Protein AF-A0A0S3T7F3-F1 (afdb_monomer)

Foldseek 3Di:
DVVLVPDQKDWDADPVCWTWFQDPVNQWIDTDNDCPDQRRIWGWDDDPPDPDIWTAGPVRDTQDQDPDPDDDDDDDDDDDDDRTRGD

pLDDT: mean 77.42, std 21.48, range [32.38, 96.25]

Structure (mmCIF, N/CA/C/O backbone):
data_AF-A0A0S3T7F3-F1
#
_entry.id   AF-A0A0S3T7F3-F1
#
loop_
_atom_site.group_PDB
_atom_site.id
_atom_site.type_symbol
_atom_site.label_atom_id
_atom_site.label_alt_id
_atom_site.label_comp_id
_atom_site.label_asym_id
_atom_site.label_entity_id
_atom_site.label_seq_id
_atom_site.pdbx_PDB_ins_code
_atom_site.Cartn_x
_atom_site.Cartn_y
_atom_site.Cartn_z
_atom_site.occupancy
_atom_site.B_iso_or_equiv
_atom_site.auth_seq_id
_atom_site.auth_comp_id
_atom_site.auth_asym_id
_atom_site.auth_atom_id
_atom_site.pdbx_PDB_model_num
ATOM 1 N N . MET A 1 1 ? -17.868 2.056 4.036 1.00 58.41 1 MET A N 1
ATOM 2 C CA . MET A 1 1 ? -16.669 1.902 4.891 1.00 58.41 1 MET A CA 1
ATOM 3 C C . MET A 1 1 ? -16.596 0.563 5.629 1.00 58.41 1 MET A C 1
ATOM 5 O O . MET A 1 1 ? -15.525 0.231 6.116 1.00 58.41 1 MET A O 1
ATOM 9 N N . GLU A 1 2 ? -17.655 -0.255 5.664 1.00 63.47 2 GLU A N 1
ATOM 10 C CA . GLU A 1 2 ? -17.647 -1.541 6.394 1.00 63.47 2 GLU A CA 1
ATOM 11 C C . GLU A 1 2 ? -16.612 -2.562 5.890 1.00 63.47 2 GLU A C 1
ATOM 13 O O . GLU A 1 2 ? -16.079 -3.344 6.672 1.00 63.47 2 GLU A O 1
ATOM 18 N N . PHE A 1 3 ? -16.264 -2.538 4.598 1.00 65.88 3 PHE A N 1
ATOM 19 C CA . PHE A 1 3 ? -15.247 -3.437 4.036 1.00 65.88 3 PHE A CA 1
ATOM 20 C C . PHE A 1 3 ? -13.876 -3.272 4.718 1.00 65.88 3 PHE A C 1
ATOM 22 O O . PHE A 1 3 ? -13.196 -4.250 5.022 1.00 65.88 3 PHE A O 1
ATOM 29 N N . PHE A 1 4 ? -13.507 -2.028 5.025 1.00 67.31 4 PHE A N 1
ATOM 30 C CA . PHE A 1 4 ? -12.249 -1.684 5.685 1.00 67.31 4 PHE A CA 1
ATOM 31 C C . PHE A 1 4 ? -12.259 -1.980 7.188 1.00 67.31 4 PHE A C 1
ATOM 33 O O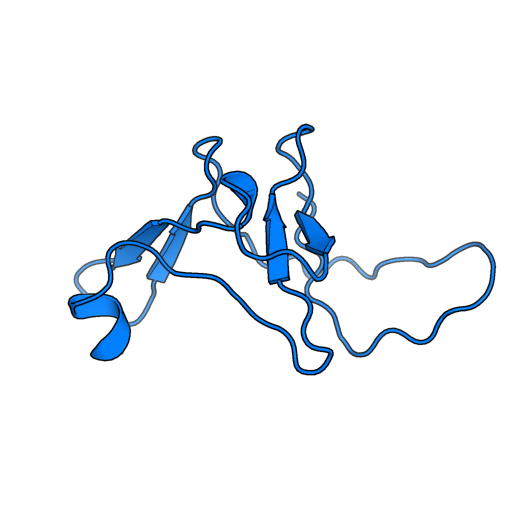 . PHE A 1 4 ? -11.201 -2.157 7.773 1.00 67.31 4 PHE A O 1
ATOM 40 N N . GLN A 1 5 ? -13.437 -2.110 7.808 1.00 66.62 5 GLN A N 1
ATOM 41 C CA . GLN A 1 5 ? -13.542 -2.506 9.218 1.00 66.62 5 GLN A CA 1
ATOM 42 C C . GLN A 1 5 ? -13.133 -3.966 9.444 1.00 66.62 5 GLN A C 1
ATOM 44 O O . GLN A 1 5 ? -12.680 -4.320 10.528 1.00 66.62 5 GLN A O 1
ATOM 49 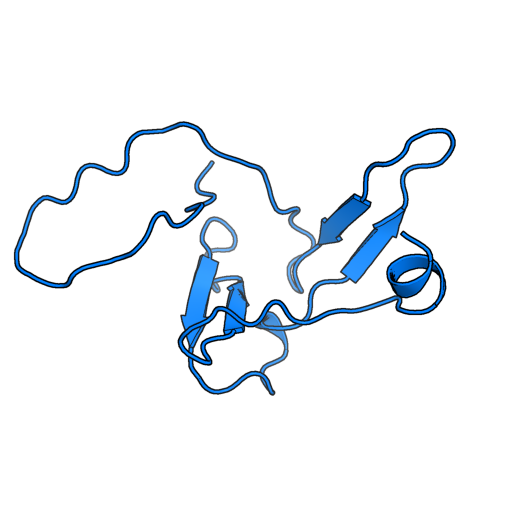N N . LYS A 1 6 ? -13.266 -4.819 8.420 1.00 71.44 6 LYS A N 1
ATOM 50 C CA . LYS A 1 6 ? -12.865 -6.234 8.490 1.00 71.44 6 LYS A CA 1
ATOM 51 C C . LYS A 1 6 ? -11.455 -6.476 7.949 1.00 71.44 6 LYS A C 1
ATOM 53 O O . LYS A 1 6 ? -10.793 -7.423 8.370 1.00 71.44 6 LYS A O 1
ATOM 58 N N . ALA A 1 7 ? -10.990 -5.645 7.016 1.00 77.88 7 ALA A N 1
ATOM 59 C CA . ALA A 1 7 ? -9.709 -5.820 6.345 1.00 77.88 7 ALA A CA 1
ATOM 60 C C . ALA A 1 7 ? -8.621 -4.915 6.943 1.00 77.88 7 ALA A C 1
ATOM 62 O O . ALA A 1 7 ? -8.603 -3.715 6.695 1.00 77.88 7 ALA A O 1
ATOM 63 N N . LYS A 1 8 ? -7.653 -5.513 7.652 1.00 88.75 8 LYS A N 1
ATOM 64 C CA . LYS A 1 8 ? -6.460 -4.801 8.157 1.00 88.75 8 LYS A CA 1
ATOM 65 C C . LYS A 1 8 ? -5.488 -4.383 7.049 1.00 88.75 8 LYS A C 1
ATOM 67 O O . LYS A 1 8 ? -4.698 -3.469 7.233 1.00 88.75 8 LYS A O 1
ATOM 72 N N . VAL A 1 9 ? -5.518 -5.074 5.908 1.00 93.25 9 VAL A N 1
ATOM 73 C CA . VAL A 1 9 ? -4.598 -4.854 4.785 1.00 93.25 9 VAL A CA 1
ATOM 74 C C . VAL A 1 9 ? -5.361 -4.940 3.472 1.00 93.25 9 VAL A C 1
ATOM 76 O O . VAL A 1 9 ? -6.134 -5.876 3.259 1.00 93.25 9 VAL A O 1
ATOM 79 N N . VAL A 1 10 ? -5.095 -4.004 2.566 1.00 93.88 10 VAL A N 1
ATOM 80 C CA . VAL A 1 10 ? -5.662 -3.972 1.215 1.00 93.88 10 VAL A CA 1
ATOM 81 C C . VAL A 1 10 ? -4.589 -3.875 0.139 1.00 93.88 10 VAL A C 1
ATOM 83 O O . VAL A 1 10 ? -3.420 -3.595 0.397 1.00 93.88 10 VAL A O 1
ATOM 86 N N . ARG A 1 11 ? -5.012 -4.118 -1.103 1.00 94.88 11 ARG A N 1
ATOM 87 C CA . ARG A 1 11 ? -4.241 -3.834 -2.312 1.00 94.88 11 ARG A CA 1
ATOM 88 C C . ARG A 1 11 ? -5.094 -2.980 -3.231 1.00 94.88 11 ARG A C 1
ATOM 90 O O . ARG A 1 11 ? -6.250 -3.316 -3.483 1.00 94.88 11 ARG A O 1
ATOM 97 N N . LEU A 1 12 ? -4.52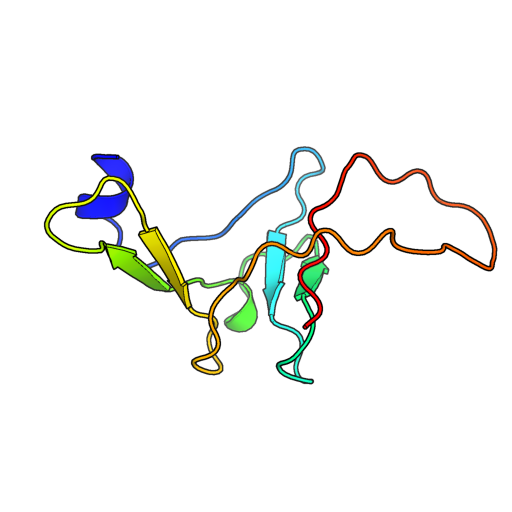3 -1.902 -3.748 1.00 92.94 12 LEU A N 1
ATOM 98 C CA . LEU A 1 12 ? -5.232 -0.984 -4.632 1.00 92.94 12 LEU A CA 1
ATOM 99 C C . LEU A 1 12 ? -4.976 -1.388 -6.082 1.00 92.94 12 LEU A C 1
ATOM 101 O O . LEU A 1 12 ? -3.860 -1.225 -6.570 1.00 92.94 12 LEU A O 1
ATOM 105 N N . ARG A 1 13 ? -5.994 -1.923 -6.762 1.00 94.12 13 ARG A N 1
ATOM 106 C CA . ARG A 1 13 ? -5.940 -2.276 -8.189 1.00 94.12 13 ARG A CA 1
ATOM 107 C C . ARG A 1 13 ? -6.606 -1.177 -9.012 1.00 94.12 13 ARG A C 1
ATOM 109 O O . ARG A 1 13 ? -7.741 -0.794 -8.753 1.00 94.12 13 ARG A O 1
ATOM 116 N N . SER A 1 14 ?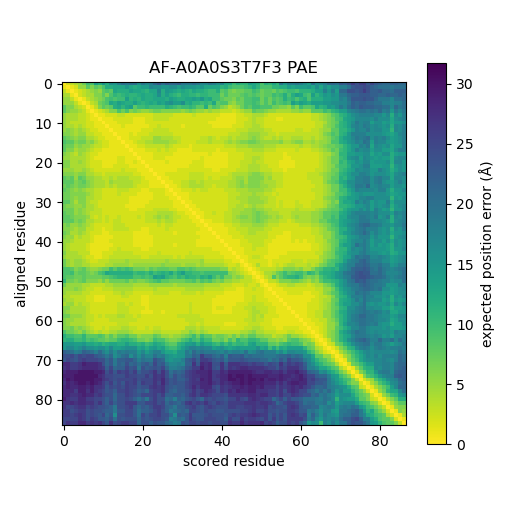 -5.885 -0.674 -10.002 1.00 89.44 14 SER A N 1
ATOM 117 C CA . SER A 1 14 ? -6.404 0.260 -11.001 1.00 89.44 14 SER A CA 1
ATOM 118 C C . SER A 1 14 ? -7.242 -0.457 -12.060 1.00 89.44 14 SER A C 1
ATOM 120 O O . SER A 1 14 ? -7.146 -1.671 -12.223 1.00 89.44 14 SER A O 1
ATOM 122 N N . TYR A 1 15 ? -7.986 0.315 -12.853 1.00 91.69 15 TYR A N 1
ATOM 123 C CA . TYR A 1 15 ? -8.750 -0.197 -13.996 1.00 91.69 15 TYR A CA 1
ATOM 124 C C . TYR A 1 15 ? -7.896 -0.972 -15.020 1.00 91.69 15 TYR A C 1
ATOM 126 O O . TYR A 1 15 ? -8.390 -1.858 -15.701 1.00 91.69 15 TYR A O 1
ATOM 134 N N . HIS A 1 16 ? -6.598 -0.668 -15.123 1.00 92.31 16 HIS A N 1
ATOM 135 C CA . HIS A 1 16 ? -5.674 -1.344 -16.043 1.00 92.31 16 HIS A CA 1
ATOM 136 C C . HIS A 1 16 ? -4.997 -2.580 -15.440 1.00 92.31 16 HIS A C 1
ATOM 138 O O . HIS A 1 16 ? -3.909 -2.957 -15.880 1.00 92.31 16 HIS A O 1
ATOM 144 N N . ASP A 1 17 ? -5.589 -3.156 -14.394 1.00 91.06 17 ASP A N 1
ATOM 145 C CA . ASP A 1 17 ? -5.080 -4.342 -13.703 1.00 91.06 17 ASP A CA 1
ATOM 146 C C . ASP A 1 17 ? -3.660 -4.185 -13.155 1.00 91.06 17 ASP A C 1
ATOM 148 O O . ASP A 1 17 ? -2.908 -5.148 -13.017 1.00 91.06 17 ASP A O 1
ATOM 152 N N . LYS A 1 18 ? -3.292 -2.943 -12.826 1.00 93.25 18 LYS A N 1
ATOM 153 C CA . LYS A 1 18 ? -2.053 -2.635 -12.115 1.00 93.25 18 LYS A CA 1
ATOM 154 C C . LYS A 1 18 ? -2.345 -2.312 -10.666 1.00 93.25 18 LYS A C 1
ATOM 156 O O . LYS A 1 18 ? -3.260 -1.534 -10.386 1.00 93.25 18 LYS A O 1
ATOM 161 N N . TYR A 1 19 ? -1.542 -2.865 -9.781 1.00 94.56 19 TYR A N 1
ATOM 162 C CA . TYR A 1 19 ? -1.545 -2.596 -8.358 1.00 94.56 19 TYR A CA 1
ATOM 163 C C . TYR A 1 19 ? -0.694 -1.367 -8.046 1.00 94.56 19 TYR A C 1
ATOM 165 O O . TYR A 1 19 ? 0.260 -1.086 -8.764 1.00 94.56 19 TYR A O 1
ATOM 173 N N . MET A 1 20 ? -1.050 -0.624 -7.000 1.00 94.56 20 MET A N 1
ATOM 174 C CA . MET A 1 20 ? -0.224 0.453 -6.448 1.00 94.56 20 MET A CA 1
ATOM 175 C C . MET A 1 20 ? 0.789 -0.125 -5.460 1.00 94.56 20 MET A C 1
ATOM 177 O O . MET A 1 20 ? 0.396 -0.804 -4.508 1.00 94.56 20 MET A O 1
ATOM 181 N N . LEU A 1 21 ? 2.071 0.143 -5.697 1.00 94.88 21 LEU A N 1
ATOM 182 C CA . LEU A 1 21 ? 3.193 -0.346 -4.903 1.00 94.88 21 LEU A CA 1
ATOM 183 C C . LEU A 1 21 ? 3.947 0.837 -4.298 1.00 94.88 21 LEU A C 1
ATOM 185 O O . LEU A 1 21 ? 4.132 1.853 -4.968 1.00 94.88 21 LEU A O 1
ATOM 189 N N . ALA A 1 22 ? 4.398 0.687 -3.056 1.00 93.88 22 ALA A N 1
ATOM 190 C CA . ALA A 1 22 ? 5.350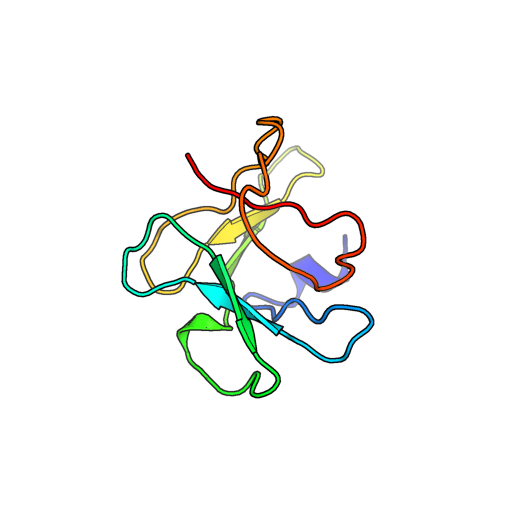 1.606 -2.447 1.00 93.88 22 ALA A CA 1
ATOM 191 C C . ALA A 1 22 ? 6.744 1.398 -3.058 1.00 93.88 22 ALA A C 1
ATOM 193 O O . ALA A 1 22 ? 7.213 0.262 -3.175 1.00 93.88 22 ALA A O 1
ATOM 194 N N . ASP A 1 23 ? 7.385 2.490 -3.460 1.00 92.94 23 ASP A N 1
ATOM 195 C CA . ASP A 1 23 ? 8.746 2.468 -3.983 1.00 92.94 23 ASP A CA 1
ATOM 1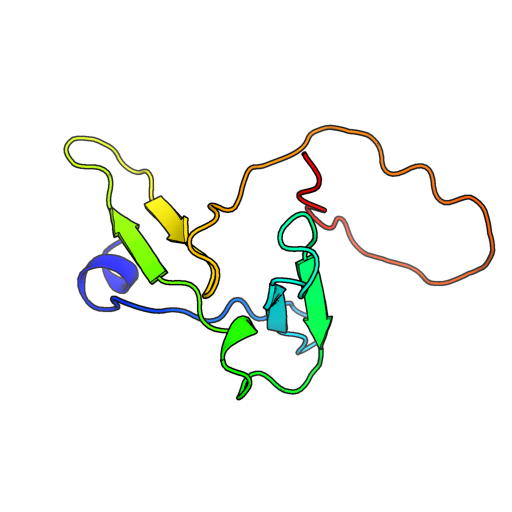96 C C . ASP A 1 23 ? 9.762 2.278 -2.849 1.00 92.94 23 ASP A C 1
ATOM 198 O O . ASP A 1 23 ? 9.534 2.694 -1.711 1.00 92.94 23 ASP A O 1
ATOM 202 N N . GLU A 1 24 ? 10.893 1.655 -3.160 1.00 91.00 24 GLU A N 1
ATOM 203 C CA . GLU A 1 24 ? 11.985 1.433 -2.211 1.00 91.00 24 GLU A CA 1
ATOM 204 C C . GLU A 1 24 ? 12.604 2.747 -1.721 1.00 91.00 24 GLU A C 1
ATOM 206 O O . GLU A 1 24 ? 13.137 2.795 -0.612 1.00 91.00 24 GLU A O 1
ATOM 211 N N . ASN A 1 25 ? 12.470 3.831 -2.494 1.00 89.25 25 ASN A N 1
ATOM 212 C CA . ASN A 1 25 ? 12.860 5.172 -2.061 1.00 89.25 25 ASN A CA 1
ATOM 213 C C . ASN A 1 25 ? 11.953 5.767 -0.965 1.00 89.25 25 ASN A C 1
ATOM 215 O O . ASN A 1 25 ? 12.272 6.827 -0.441 1.00 89.25 25 ASN A O 1
ATOM 219 N N . GLN A 1 26 ? 10.851 5.097 -0.599 1.00 88.44 26 GLN A N 1
ATOM 220 C CA . GLN A 1 26 ? 9.904 5.474 0.466 1.00 88.44 26 GLN A CA 1
ATOM 221 C C . GLN A 1 26 ? 9.165 6.809 0.275 1.00 88.44 26 GLN A C 1
ATOM 223 O O . GLN A 1 26 ? 8.353 7.182 1.123 1.00 88.44 26 GLN A O 1
ATOM 228 N N . GLU A 1 27 ? 9.423 7.517 -0.819 1.00 86.94 27 GLU A N 1
ATOM 229 C CA . GLU A 1 27 ? 8.816 8.809 -1.155 1.00 86.94 27 GLU A CA 1
ATOM 230 C C . GLU A 1 27 ? 7.803 8.677 -2.291 1.00 86.94 27 GLU A C 1
ATOM 232 O O . GLU A 1 27 ? 6.897 9.495 -2.425 1.00 86.94 27 GLU A O 1
ATOM 237 N N . ASN A 1 28 ? 7.956 7.638 -3.112 1.00 86.94 28 ASN A N 1
ATOM 238 C CA . ASN A 1 28 ? 7.187 7.432 -4.322 1.00 86.94 28 ASN A CA 1
ATOM 239 C C . ASN A 1 28 ? 6.288 6.203 -4.245 1.00 86.94 28 ASN A C 1
ATOM 241 O O . ASN A 1 28 ? 6.473 5.272 -3.457 1.00 86.94 28 ASN A O 1
ATOM 245 N N . VAL A 1 29 ? 5.341 6.178 -5.176 1.00 90.81 29 VAL A N 1
ATOM 246 C CA . VAL A 1 29 ? 4.583 4.985 -5.525 1.00 90.81 29 VAL A CA 1
ATOM 247 C C . VAL A 1 29 ? 4.706 4.711 -7.012 1.00 90.81 29 VAL A C 1
ATOM 249 O O . VAL A 1 29 ? 4.740 5.625 -7.836 1.00 90.81 29 VAL A O 1
ATOM 252 N N . PHE A 1 30 ? 4.703 3.438 -7.372 1.00 89.25 30 PHE A N 1
ATOM 253 C CA . PHE A 1 30 ? 4.652 3.010 -8.762 1.00 89.25 30 PHE A CA 1
ATOM 254 C C . PHE A 1 30 ? 3.539 1.984 -8.960 1.00 89.25 30 PHE A C 1
ATOM 256 O O . PHE A 1 30 ? 2.783 1.652 -8.044 1.00 89.25 30 PHE A O 1
ATOM 263 N N . GLN A 1 31 ? 3.363 1.536 -10.202 1.00 92.62 31 GLN A N 1
ATOM 264 C CA . GLN A 1 31 ? 2.319 0.581 -10.539 1.00 92.62 31 GLN A CA 1
ATOM 265 C C . GLN A 1 31 ? 2.848 -0.600 -11.334 1.00 92.62 31 GLN A C 1
ATOM 267 O O . GLN A 1 31 ? 3.437 -0.409 -12.398 1.00 92.62 31 GLN A O 1
ATOM 272 N N . ASP A 1 32 ? 2.514 -1.803 -10.876 1.00 91.75 32 ASP A N 1
ATOM 273 C CA . ASP A 1 32 ? 2.915 -3.068 -11.489 1.00 91.75 32 ASP A CA 1
ATOM 274 C C . ASP A 1 32 ? 1.735 -4.048 -11.581 1.00 91.75 32 ASP A C 1
ATOM 276 O O . ASP A 1 32 ? 0.741 -3.908 -10.873 1.00 91.75 32 ASP A O 1
ATOM 280 N N . ARG A 1 33 ? 1.801 -5.034 -12.480 1.00 94.38 33 ARG A N 1
ATOM 281 C CA . ARG A 1 33 ? 0.745 -6.053 -12.620 1.00 94.38 33 ARG A CA 1
ATOM 282 C C . ARG A 1 33 ? 0.800 -7.116 -11.526 1.00 94.38 33 ARG A C 1
ATOM 284 O O . ARG A 1 33 ? -0.225 -7.711 -11.204 1.00 94.38 33 ARG A O 1
ATOM 291 N N . ASN A 1 34 ? 1.970 -7.363 -10.950 1.00 92.06 34 ASN A N 1
ATOM 292 C CA . ASN A 1 34 ? 2.139 -8.331 -9.887 1.00 92.06 34 ASN A CA 1
ATOM 293 C C . ASN A 1 34 ? 1.749 -7.706 -8.538 1.00 92.06 34 ASN A C 1
ATOM 295 O O . ASN A 1 34 ? 2.496 -6.955 -7.920 1.00 92.06 34 ASN A O 1
ATOM 299 N N . GLY A 1 35 ? 0.548 -8.031 -8.065 1.00 90.62 35 GLY A N 1
ATOM 300 C CA . GLY A 1 35 ? 0.057 -7.600 -6.754 1.00 90.62 35 GLY A CA 1
ATOM 301 C C . GLY A 1 35 ? 0.576 -8.436 -5.582 1.00 90.62 35 GLY A C 1
ATOM 302 O O . GLY A 1 35 ? 0.252 -8.134 -4.435 1.00 90.62 35 GLY A O 1
ATOM 303 N N . CYS A 1 36 ? 1.341 -9.505 -5.821 1.00 93.62 36 CYS A N 1
ATOM 304 C CA . CYS A 1 36 ? 1.790 -10.404 -4.757 1.00 93.62 36 CYS A CA 1
ATOM 305 C C . CYS A 1 36 ? 2.952 -9.834 -3.935 1.00 93.62 36 CYS A C 1
ATOM 307 O O . CYS A 1 36 ? 3.210 -10.348 -2.845 1.00 93.62 36 CYS A O 1
ATOM 309 N N . TYR A 1 37 ? 3.607 -8.768 -4.403 1.00 94.00 37 TYR A N 1
ATOM 310 C CA . TYR A 1 37 ? 4.699 -8.141 -3.668 1.00 94.00 37 TYR A CA 1
ATOM 311 C C . TYR A 1 37 ? 4.260 -7.611 -2.299 1.00 94.00 37 TYR A C 1
ATOM 313 O O . TYR A 1 37 ? 3.109 -7.220 -2.080 1.00 94.00 37 TYR A O 1
ATOM 321 N N . ASN A 1 38 ? 5.207 -7.572 -1.362 1.00 94.56 38 ASN A N 1
ATOM 322 C CA . ASN A 1 38 ? 4.955 -7.035 -0.027 1.00 94.56 38 ASN A CA 1
ATOM 323 C C . ASN A 1 38 ? 4.692 -5.528 -0.055 1.00 94.56 38 ASN A C 1
ATOM 325 O O . ASN A 1 38 ? 3.812 -5.068 0.664 1.00 94.56 38 ASN A O 1
ATOM 329 N N . ASN A 1 39 ? 5.363 -4.784 -0.933 1.00 95.62 39 ASN A N 1
ATOM 330 C CA . ASN A 1 39 ? 5.138 -3.350 -1.119 1.00 95.62 39 ASN A CA 1
ATOM 331 C C . ASN A 1 39 ? 3.835 -3.007 -1.861 1.00 95.62 39 ASN A C 1
ATOM 333 O O . ASN A 1 39 ? 3.497 -1.833 -1.965 1.00 95.62 39 ASN A O 1
ATOM 337 N N . ALA A 1 40 ? 3.067 -4.002 -2.322 1.00 96.25 40 ALA A N 1
ATOM 338 C CA . ALA A 1 40 ? 1.695 -3.809 -2.800 1.00 96.25 40 ALA A CA 1
ATOM 339 C C . ALA A 1 40 ? 0.651 -3.828 -1.664 1.00 96.25 40 ALA A C 1
ATOM 341 O O . ALA A 1 40 ? -0.528 -3.557 -1.910 1.00 96.25 40 ALA A O 1
ATOM 342 N N . LYS A 1 41 ? 1.049 -4.207 -0.439 1.00 96.06 41 LYS A N 1
ATOM 343 C CA . LYS A 1 41 ? 0.177 -4.273 0.740 1.00 96.06 41 LYS A CA 1
ATOM 344 C C . LYS A 1 41 ? 0.119 -2.909 1.423 1.00 96.06 41 LYS A C 1
ATOM 346 O O . LYS A 1 41 ? 1.153 -2.344 1.770 1.00 96.06 41 LYS A O 1
ATOM 351 N N . TRP A 1 42 ? -1.100 -2.445 1.668 1.00 95.62 42 TRP A N 1
ATOM 352 C CA . TRP A 1 42 ? -1.384 -1.204 2.376 1.00 95.62 42 TRP A CA 1
ATOM 353 C C . TRP A 1 42 ? -2.174 -1.522 3.636 1.00 95.62 42 TRP A C 1
ATOM 355 O O . TRP A 1 42 ? -3.283 -2.052 3.550 1.00 95.62 42 TRP A O 1
ATOM 365 N N . GLU A 1 43 ? -1.593 -1.245 4.796 1.00 95.50 43 GLU A N 1
ATOM 366 C CA . GLU A 1 43 ? -2.284 -1.364 6.076 1.00 95.50 43 GLU A CA 1
ATOM 367 C C . GLU A 1 43 ? -3.327 -0.254 6.195 1.00 95.50 43 GLU A C 1
ATOM 369 O O . GLU A 1 43 ? -3.079 0.892 5.816 1.00 95.50 43 GLU A O 1
ATOM 374 N N . VAL A 1 44 ? -4.515 -0.621 6.666 1.00 93.44 44 VAL A N 1
ATOM 375 C CA . VAL A 1 44 ? -5.648 0.286 6.802 1.00 93.44 44 VAL A CA 1
ATOM 376 C C . VAL A 1 44 ? -5.769 0.698 8.257 1.00 93.44 44 VAL A C 1
ATOM 378 O O . VAL A 1 44 ? -6.057 -0.128 9.120 1.00 93.44 44 VAL A O 1
ATOM 381 N N . GLU A 1 45 ? -5.615 1.989 8.512 1.00 91.44 45 GLU A N 1
ATOM 382 C CA . GLU A 1 45 ? -5.878 2.586 9.815 1.00 91.44 45 GLU A CA 1
ATOM 383 C C . GLU A 1 45 ? -7.161 3.415 9.726 1.00 91.44 45 GLU A C 1
ATOM 385 O O . GLU A 1 45 ? -7.259 4.359 8.937 1.00 91.44 45 GLU A O 1
ATOM 390 N N . ILE A 1 46 ? -8.168 3.051 10.519 1.00 88.56 46 ILE A N 1
ATOM 391 C CA . ILE A 1 46 ? -9.423 3.801 10.610 1.00 88.56 46 ILE A CA 1
ATOM 392 C C . ILE A 1 46 ? -9.225 4.912 11.635 1.00 88.56 46 ILE A C 1
ATOM 394 O O . ILE A 1 46 ? -8.823 4.648 12.765 1.00 88.56 46 ILE A O 1
ATOM 398 N N . ILE A 1 47 ? -9.515 6.152 11.249 1.00 87.25 47 ILE A N 1
ATOM 399 C CA . ILE A 1 47 ? -9.461 7.275 12.180 1.00 87.25 47 ILE A CA 1
ATOM 400 C C . ILE A 1 47 ? -10.791 7.329 12.934 1.00 87.25 47 ILE A C 1
ATOM 402 O O . ILE A 1 47 ? -11.827 7.648 12.344 1.00 87.25 47 ILE A O 1
ATOM 406 N N . GLU A 1 48 ? -10.747 7.032 14.234 1.00 84.56 48 GLU A N 1
ATOM 407 C CA . GLU A 1 48 ? -11.905 7.105 15.129 1.00 84.56 48 GLU A CA 1
ATOM 408 C C . GLU A 1 48 ? -12.587 8.477 15.059 1.00 84.56 48 GLU A C 1
ATOM 410 O O . GLU A 1 48 ? -11.939 9.510 14.886 1.00 84.56 48 GLU A O 1
ATOM 415 N N . ASN A 1 49 ? -13.915 8.485 15.192 1.00 83.19 49 ASN A N 1
ATOM 416 C CA . ASN A 1 49 ? -14.748 9.691 15.118 1.00 83.19 49 ASN A CA 1
ATOM 417 C C . ASN A 1 49 ? -14.686 10.430 13.769 1.00 83.19 49 ASN A C 1
ATOM 419 O O . ASN A 1 49 ? -15.041 11.604 13.678 1.00 83.19 49 ASN A O 1
ATOM 423 N N . SER A 1 50 ? -14.266 9.746 12.701 1.00 81.38 50 SER A N 1
ATOM 424 C CA . SER A 1 50 ? -14.276 10.290 11.348 1.00 81.38 50 SER A CA 1
ATOM 425 C C . SER A 1 50 ? -14.606 9.220 10.301 1.00 81.38 50 SER A C 1
ATOM 427 O O . SER A 1 50 ? -14.540 8.023 10.567 1.00 81.38 50 SER A O 1
ATOM 429 N N . ASN A 1 51 ? -14.930 9.652 9.081 1.00 82.56 51 ASN A N 1
ATOM 430 C CA . ASN A 1 51 ? -15.128 8.761 7.932 1.00 82.56 51 ASN A CA 1
ATOM 431 C C . ASN A 1 51 ? -13.851 8.601 7.090 1.00 82.56 51 ASN A C 1
ATOM 433 O O . ASN A 1 51 ? -13.931 8.303 5.899 1.00 82.56 51 ASN A O 1
ATOM 437 N N . PHE A 1 52 ? -12.677 8.832 7.681 1.00 85.56 52 PHE A N 1
ATOM 438 C CA . PHE A 1 52 ? -11.396 8.770 6.986 1.00 85.56 52 PHE A CA 1
ATOM 439 C C . PHE A 1 52 ? -10.624 7.499 7.337 1.00 85.56 52 PHE A C 1
ATOM 441 O O . PHE A 1 52 ? -10.677 6.988 8.456 1.00 85.56 52 PHE A O 1
ATOM 448 N N . ILE A 1 53 ? -9.862 7.020 6.357 1.00 89.75 53 ILE A N 1
ATOM 449 C CA . ILE A 1 53 ? -8.869 5.965 6.536 1.00 89.75 53 ILE A CA 1
ATOM 450 C C . ILE A 1 53 ? -7.496 6.501 6.153 1.00 89.75 53 ILE A C 1
ATOM 452 O O . ILE A 1 53 ? -7.375 7.350 5.267 1.00 89.75 53 ILE A O 1
ATOM 456 N N . ARG A 1 54 ? -6.460 5.974 6.793 1.00 91.56 54 ARG A N 1
ATOM 457 C CA . ARG A 1 54 ? -5.076 6.117 6.355 1.00 91.56 54 ARG A CA 1
ATOM 458 C C . ARG A 1 54 ? -4.607 4.793 5.793 1.00 91.56 54 ARG A C 1
ATOM 460 O O . ARG A 1 54 ? -4.969 3.727 6.283 1.00 91.56 54 ARG A O 1
ATOM 467 N N . LEU A 1 55 ? -3.804 4.890 4.747 1.00 93.62 55 LEU A N 1
ATOM 468 C CA . LEU A 1 55 ? -3.171 3.744 4.124 1.00 93.62 55 LEU A CA 1
ATOM 469 C C . LEU A 1 55 ? -1.675 3.842 4.364 1.00 93.62 55 LEU A C 1
ATOM 471 O O . LEU A 1 55 ? -1.045 4.821 3.959 1.00 93.62 55 LEU A O 1
ATOM 475 N N . LYS A 1 56 ? -1.126 2.836 5.032 1.00 94.88 56 LYS A N 1
ATOM 476 C CA . LYS A 1 56 ? 0.277 2.772 5.420 1.00 94.88 56 LYS A CA 1
ATOM 477 C C . LYS A 1 56 ? 1.004 1.724 4.589 1.00 94.88 56 LYS A C 1
ATOM 479 O O . LYS A 1 56 ? 0.549 0.592 4.448 1.00 94.88 56 LYS A O 1
ATOM 484 N N . SER A 1 57 ? 2.117 2.130 3.997 1.00 94.50 57 SER A N 1
ATOM 485 C CA . SER A 1 57 ? 2.999 1.265 3.214 1.00 94.50 57 SER A CA 1
ATOM 486 C C . SER A 1 57 ? 3.745 0.265 4.100 1.00 94.50 57 SER A C 1
ATOM 488 O O . SER A 1 57 ? 3.864 0.446 5.313 1.00 94.50 57 SER A O 1
ATOM 490 N N . CYS A 1 58 ? 4.366 -0.740 3.479 1.00 94.56 58 CYS A N 1
ATOM 491 C CA . CYS A 1 58 ? 5.288 -1.655 4.158 1.00 94.56 58 CYS A CA 1
ATOM 492 C C . CYS A 1 58 ? 6.522 -0.968 4.779 1.00 94.56 58 CYS A C 1
ATOM 494 O O . CYS A 1 58 ? 7.207 -1.588 5.586 1.00 94.56 58 CYS A O 1
ATOM 496 N N . TYR A 1 59 ? 6.799 0.291 4.423 1.00 94.31 59 TYR A N 1
ATOM 497 C CA . TYR A 1 59 ? 7.885 1.103 4.983 1.00 94.31 59 TYR A CA 1
ATOM 498 C C . TYR A 1 59 ? 7.422 2.015 6.131 1.00 94.31 59 TYR A C 1
ATOM 500 O O . TYR A 1 59 ? 8.183 2.846 6.615 1.00 94.31 59 TYR A O 1
ATOM 508 N N . GLY A 1 60 ? 6.158 1.912 6.558 1.00 93.25 60 GLY A N 1
ATOM 509 C CA . GLY A 1 60 ? 5.605 2.728 7.641 1.00 93.25 60 GLY A CA 1
ATOM 510 C C . GLY A 1 60 ? 5.251 4.168 7.251 1.00 93.25 60 GLY A C 1
ATOM 511 O O . GLY A 1 60 ? 4.911 4.962 8.124 1.00 93.25 60 GLY A O 1
ATOM 512 N N . LYS A 1 61 ? 5.303 4.507 5.957 1.00 93.12 61 LYS A N 1
ATOM 513 C CA . LYS A 1 61 ? 4.884 5.809 5.407 1.00 93.12 61 LYS A CA 1
ATOM 514 C C . LYS A 1 61 ? 3.409 5.796 5.013 1.00 93.12 61 LYS A C 1
ATOM 516 O O . LYS A 1 61 ? 2.916 4.758 4.569 1.00 93.12 61 LYS A O 1
ATOM 521 N N . TYR 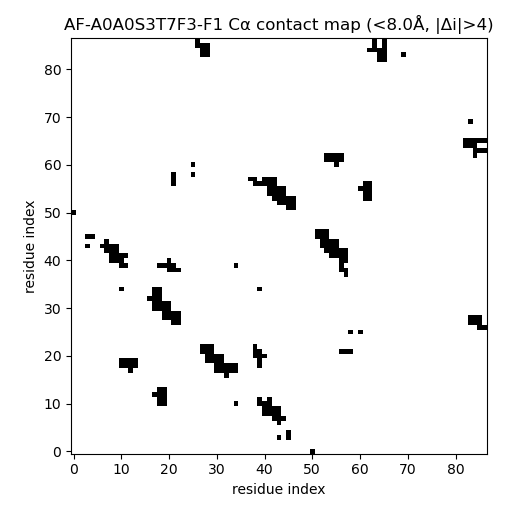A 1 62 ? 2.736 6.939 5.120 1.00 93.12 62 TYR A N 1
ATOM 522 C CA . TYR A 1 62 ? 1.323 7.090 4.764 1.00 93.12 62 TYR A CA 1
ATOM 523 C C . TYR A 1 62 ? 1.142 7.653 3.353 1.00 93.12 62 TYR A C 1
ATOM 525 O O . TYR A 1 62 ? 1.904 8.515 2.931 1.00 93.12 62 TYR A O 1
ATOM 533 N N . LEU A 1 63 ? 0.099 7.204 2.652 1.00 90.94 63 LEU A N 1
ATOM 534 C CA . LEU A 1 63 ? -0.339 7.818 1.395 1.00 90.94 63 LEU A CA 1
ATOM 535 C C . LEU A 1 63 ? -0.949 9.204 1.651 1.00 90.94 63 LEU A C 1
ATOM 537 O O . LEU A 1 63 ? -1.891 9.333 2.435 1.00 90.94 63 LEU A O 1
ATOM 541 N N . THR A 1 64 ? -0.456 10.219 0.944 1.00 86.00 64 THR A N 1
ATOM 542 C CA . THR A 1 64 ? -0.889 11.623 1.044 1.00 86.00 64 THR A CA 1
ATOM 543 C C . THR A 1 64 ? -1.277 12.177 -0.319 1.00 86.00 64 THR A C 1
ATOM 545 O O . THR A 1 64 ? -0.485 12.127 -1.244 1.00 86.00 64 THR A O 1
ATOM 548 N N . ALA A 1 65 ? -2.494 12.705 -0.485 1.00 79.81 65 ALA A N 1
ATOM 549 C CA . ALA A 1 65 ? -2.903 13.307 -1.756 1.00 79.81 65 ALA A CA 1
ATOM 550 C C . ALA A 1 65 ? -2.071 14.563 -2.080 1.00 79.81 65 ALA A C 1
ATOM 552 O O . ALA A 1 65 ? -2.110 15.522 -1.316 1.00 79.81 65 ALA A O 1
ATOM 553 N N . SER A 1 66 ? -1.357 14.573 -3.210 1.00 71.44 66 SER A N 1
ATOM 554 C CA . SER A 1 66 ? -0.610 15.735 -3.699 1.00 71.44 66 SER A CA 1
ATOM 555 C C . SER A 1 66 ? -1.371 16.388 -4.848 1.00 71.44 66 SER A C 1
ATOM 557 O O . SER A 1 66 ? -1.811 15.717 -5.783 1.00 71.44 66 SER A O 1
ATOM 559 N N . ASN A 1 67 ? -1.512 17.712 -4.771 1.00 66.06 67 ASN A N 1
ATOM 560 C CA . ASN A 1 67 ? -2.127 18.542 -5.808 1.00 66.06 67 ASN A CA 1
ATOM 561 C C . ASN A 1 67 ? -1.079 19.117 -6.773 1.00 66.06 67 ASN A C 1
ATOM 563 O O . ASN A 1 67 ? -1.402 19.992 -7.578 1.00 66.06 67 ASN A O 1
ATOM 567 N N . MET A 1 68 ? 0.183 18.680 -6.677 1.00 59.19 68 MET A N 1
ATOM 568 C CA . MET A 1 68 ? 1.231 19.178 -7.558 1.00 59.19 68 MET A CA 1
ATOM 569 C C . MET A 1 68 ? 0.979 18.705 -8.996 1.00 59.19 68 MET A C 1
ATOM 571 O O . MET A 1 68 ? 0.887 17.498 -9.240 1.00 59.19 68 MET A O 1
ATOM 575 N N . PRO A 1 69 ? 0.873 19.628 -9.972 1.00 51.09 69 PRO A N 1
ATOM 576 C CA . PRO A 1 69 ? 0.755 19.247 -11.367 1.00 51.09 69 PRO A CA 1
ATOM 577 C C . PRO A 1 69 ? 2.031 18.515 -11.786 1.00 51.09 69 PRO A C 1
ATOM 579 O O . PRO A 1 69 ? 3.121 19.083 -11.804 1.00 51.09 69 PRO A O 1
ATOM 582 N N . PHE A 1 70 ? 1.899 17.232 -12.119 1.00 53.06 70 PHE A N 1
ATOM 583 C CA . PHE A 1 70 ? 3.006 16.429 -12.622 1.00 53.06 70 PHE A CA 1
ATOM 584 C C . PHE A 1 70 ? 3.396 16.932 -14.022 1.00 53.06 70 PHE A C 1
ATOM 586 O O . PHE A 1 70 ? 2.697 16.673 -15.005 1.00 53.06 70 PHE A O 1
ATOM 593 N N . ILE A 1 71 ? 4.497 17.685 -14.124 1.00 46.66 71 ILE A N 1
ATOM 594 C CA . ILE A 1 71 ? 5.009 18.183 -15.406 1.00 46.66 71 ILE A CA 1
ATOM 595 C C . ILE A 1 71 ? 5.751 17.046 -16.119 1.00 46.66 71 ILE A C 1
ATOM 597 O O . ILE A 1 71 ? 6.929 16.786 -15.885 1.00 46.66 71 ILE A O 1
ATOM 601 N N . LEU A 1 72 ? 5.043 16.370 -17.025 1.00 49.66 72 LEU A N 1
ATOM 602 C CA . LEU A 1 72 ? 5.609 15.425 -17.989 1.00 49.66 72 LEU A CA 1
ATOM 603 C C . LEU A 1 72 ? 6.497 16.172 -18.994 1.00 49.66 72 LEU A C 1
ATOM 605 O O . LEU A 1 72 ? 6.001 16.714 -19.981 1.00 49.66 72 LEU A O 1
ATOM 609 N N . ARG A 1 73 ? 7.819 16.153 -18.805 1.00 37.56 73 ARG A N 1
ATOM 610 C CA . ARG A 1 73 ? 8.768 16.435 -19.893 1.00 37.56 73 ARG A CA 1
ATOM 611 C C . ARG A 1 73 ? 9.309 15.104 -20.420 1.00 37.56 73 ARG A C 1
ATOM 613 O O . ARG A 1 73 ? 10.098 14.458 -19.747 1.00 37.56 73 ARG A O 1
ATOM 620 N N . GLY A 1 74 ? 8.886 14.712 -21.627 1.00 38.53 74 GLY A N 1
ATOM 621 C CA . GLY A 1 74 ? 9.547 13.662 -22.418 1.00 38.53 74 GLY A CA 1
ATOM 622 C C . GLY A 1 74 ? 8.722 12.404 -22.710 1.00 38.53 74 GLY A C 1
ATOM 623 O O . GLY A 1 74 ? 8.700 11.463 -21.930 1.00 38.53 74 GLY A O 1
ATOM 624 N N . THR A 1 75 ? 8.110 12.390 -23.899 1.00 40.31 75 THR A N 1
ATOM 625 C CA . THR A 1 75 ? 7.682 11.223 -24.700 1.00 40.31 75 THR A CA 1
ATOM 626 C C . THR A 1 75 ? 6.721 10.196 -24.082 1.00 40.31 75 THR A C 1
ATOM 628 O O . THR A 1 75 ? 7.110 9.177 -23.524 1.00 40.31 75 THR A O 1
ATOM 631 N N . GLY A 1 76 ? 5.432 10.406 -24.372 1.00 42.34 76 GLY A N 1
ATOM 632 C CA . GLY A 1 76 ? 4.569 9.371 -24.948 1.00 42.34 76 GLY A CA 1
ATOM 633 C C . GLY A 1 76 ? 4.219 8.172 -24.071 1.00 42.34 76 GLY A C 1
ATOM 634 O O . GLY A 1 76 ? 4.731 7.080 -24.289 1.00 42.34 76 GLY A O 1
ATOM 635 N N . LYS A 1 77 ? 3.232 8.342 -23.187 1.00 39.41 77 LYS A N 1
ATOM 636 C CA . LYS A 1 77 ? 2.234 7.310 -22.852 1.00 39.41 77 LYS A CA 1
ATOM 637 C C . LYS A 1 77 ? 1.068 7.970 -22.119 1.00 39.41 77 LYS A C 1
ATOM 639 O O . LYS A 1 77 ? 1.258 8.605 -21.087 1.00 39.41 77 LYS A O 1
ATOM 644 N N . LYS A 1 78 ? -0.138 7.832 -22.683 1.00 38.72 78 LYS A N 1
ATOM 645 C CA . LYS A 1 78 ? -1.406 8.227 -22.051 1.00 38.72 78 LYS A CA 1
ATOM 646 C C . LYS A 1 78 ? -1.455 7.671 -20.625 1.00 38.72 78 LYS A C 1
ATOM 648 O O . LYS A 1 78 ? -1.386 6.456 -20.449 1.00 38.72 78 LYS A O 1
ATOM 653 N N . CYS A 1 79 ? -1.653 8.543 -19.645 1.00 36.09 79 CYS A N 1
ATOM 654 C CA . CYS A 1 79 ? -2.045 8.153 -18.299 1.00 36.09 79 CYS A CA 1
ATOM 655 C C . CYS A 1 79 ? -3.318 8.919 -17.933 1.00 36.09 79 CYS A C 1
ATOM 657 O O . CYS A 1 79 ? -3.331 10.147 -17.927 1.00 36.09 79 CYS A O 1
ATOM 659 N N . LEU A 1 80 ? -4.386 8.160 -17.669 1.00 38.78 80 LEU A N 1
ATOM 660 C CA . LEU A 1 80 ? -5.583 8.604 -16.951 1.00 38.78 80 LEU A CA 1
ATOM 661 C C . LEU A 1 80 ? -5.186 9.302 -15.634 1.00 38.78 80 LEU A C 1
ATOM 663 O O . LEU A 1 80 ? -4.103 8.995 -15.124 1.00 38.78 80 LEU A O 1
ATOM 667 N N . PRO A 1 81 ? -6.032 10.199 -15.084 1.00 35.56 81 PRO A N 1
ATOM 668 C CA . PRO A 1 81 ? -5.727 10.984 -13.888 1.00 35.56 81 PRO A CA 1
ATOM 669 C C . PRO A 1 81 ? -5.260 10.062 -12.759 1.00 35.56 81 PRO A C 1
ATOM 671 O O . PRO A 1 81 ? -6.035 9.294 -12.192 1.00 35.56 81 PRO A O 1
ATOM 674 N N . LYS A 1 82 ? -3.955 10.091 -12.487 1.00 41.19 82 LYS A N 1
ATOM 675 C CA . LYS A 1 82 ? -3.314 9.353 -11.406 1.00 41.19 82 LYS A CA 1
ATOM 676 C C . LYS A 1 82 ? -2.944 10.348 -10.326 1.00 41.19 82 LYS A C 1
ATOM 678 O O . LYS A 1 82 ? -2.167 11.261 -10.582 1.00 41.19 82 LYS A O 1
ATOM 683 N N . LEU A 1 83 ? -3.472 10.110 -9.127 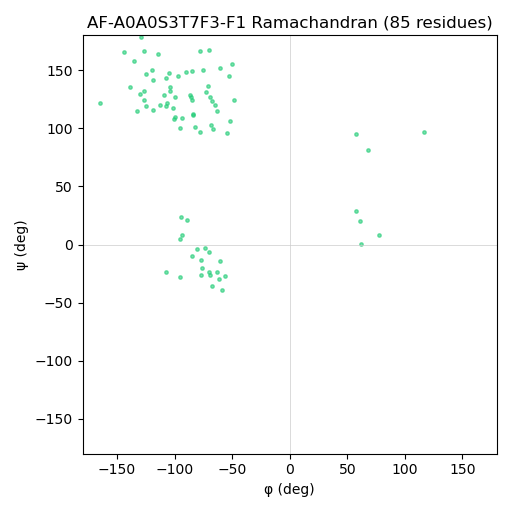1.00 38.84 83 LEU A N 1
ATOM 684 C CA . LEU A 1 83 ? -2.855 10.538 -7.877 1.00 38.84 83 LEU A CA 1
ATOM 685 C C . LEU A 1 83 ? -1.421 9.979 -7.860 1.00 38.84 83 LEU A C 1
ATOM 687 O O . LEU A 1 83 ? -1.206 8.808 -7.547 1.00 38.84 83 LEU A O 1
ATOM 691 N N . CYS A 1 84 ? -0.457 10.799 -8.267 1.00 35.59 84 CYS A N 1
ATOM 692 C CA . CYS A 1 84 ? 0.936 10.631 -7.887 1.00 35.59 84 CYS A CA 1
ATOM 693 C C . CYS A 1 84 ? 1.072 11.304 -6.525 1.00 35.59 84 CYS A C 1
ATOM 695 O O . CYS A 1 84 ? 0.887 12.513 -6.414 1.00 35.59 84 CYS A O 1
ATOM 697 N N . LEU A 1 85 ? 1.308 10.506 -5.490 1.00 35.19 85 LEU A N 1
ATOM 698 C CA . LEU A 1 85 ? 1.588 11.008 -4.153 1.00 35.19 85 LEU A CA 1
ATOM 699 C C . LEU A 1 85 ? 3.101 11.053 -4.045 1.00 35.19 85 LEU A C 1
ATOM 701 O O . LEU A 1 85 ? 3.745 10.013 -3.949 1.00 35.19 85 LEU A O 1
ATOM 705 N N . LEU A 1 86 ? 3.628 12.259 -4.214 1.00 32.38 86 LEU A N 1
ATOM 706 C CA . LEU A 1 86 ? 5.027 12.614 -4.068 1.00 32.38 86 LEU A CA 1
ATOM 707 C C . LEU A 1 86 ? 5.041 13.878 -3.205 1.00 32.38 8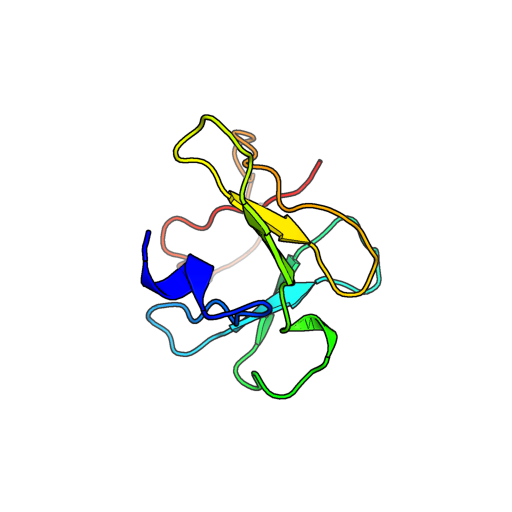6 LEU A C 1
ATOM 709 O O . LEU A 1 86 ? 4.507 14.908 -3.638 1.00 32.38 86 LEU A O 1
ATOM 713 N N . GLY A 1 87 ? 5.621 13.757 -2.008 1.00 37.47 87 GLY A N 1
ATOM 714 C CA . GLY A 1 87 ? 5.751 14.810 -0.992 1.00 37.47 87 GLY A CA 1
ATOM 715 C C . GLY A 1 87 ? 4.674 14.771 0.079 1.00 37.47 87 GLY A C 1
ATOM 716 O O . GLY A 1 87 ? 3.583 15.320 -0.181 1.00 37.47 87 GLY A O 1
#

Sequence (87 aa):
MEFFQKAKVVRLRSYHDKYMLADENQENVFQDRNGCYNNAKWEVEIIENSNFIRLKSCYGKYLTASNMPFILRGTGKKCLPKLCLLG

Radius of gyration: 14.01 Å; Cα contacts (8 Å, |Δi|>4): 129; chains: 1; bounding box: 30×30×40 Å

Nearest PDB structures (foldseek):
  5b2h-assembly1_B  TM=8.333E-01  e=1.213E-01  Clostridium botulinum
  4gp3-assembly3_A  TM=8.058E-01  e=1.076E-01  Homo sapiens
  2e4m-assembly1_B  TM=8.079E-01  e=1.540E-01  Clostridium botulinum
  3ah1-assembly2_B  TM=7.167E-01  e=2.340E-01  Clostridium botulinum
  6lf2-assembly1_A  TM=7.963E-01  e=8.710E-01  Mytilisepta virgata

Solvent-accessible surface area (backbone atoms only — not comparable to full-atom values): 5587 Å² total; per-residue (Å²): 116,70,71,58,76,76,35,60,60,48,67,54,68,47,98,84,60,25,22,46,25,54,35,92,84,70,56,44,63,48,74,40,68,72,56,84,47,69,42,22,39,28,37,52,44,76,43,83,101,56,99,47,71,47,41,28,36,74,84,76,44,68,75,50,94,38,88,70,81,81,80,86,83,82,83,90,75,94,71,76,97,66,87,58,40,60,121

Secondary structure (DSSP, 8-state):
-HHHHH-SEE--B-TTS-EEEE-TTSS-EEEES-TTSGGG-EEEEE-TTSS-EEEE-TTSPBP----------S-------------

InterPro domains:
  IPR007679 Beta-trefoil domain of unknown function DUF569 [PF04601] (1-80)
  IPR008999 Actin-crosslinking [SSF50405] (5-76)

Mean predicted aligned error: 9.93 Å

Organism: NCBI:txid157739